Protein AF-A0A961Z0V4-F1 (afdb_monomer_lite)

Foldseek 3Di:
DDDDDDDDDDDDDDQDDPPPPPPDDDDDDDPDPPPPPVPPPFDDADPFFDQDPVGTWGHPDTPDTGHDPPHFDDDPQWGFDDDPVDTATARNPVRDGD

Sequence (98 aa):
MKLTKIAALAAITLVAPVATANAAPLGGLSKAPAVNNGVVQVHGRHNACELGRAGWHRSPRRGVRVTCRPFRPRGAFWIWRDEGPRHGWYHSKEKRWH

pLDDT: mean 72.03, std 17.58, range [35.72, 96.44]

Secondary structure (DSSP, 8-state):
-----------------------PPP-----------S----PPPEEEEEEETTEEEEESSTT--EE-SSPPPSSSSEEEEEETTEEEEEETTTTEE-

Radius of gyration: 26.55 Å; chains: 1; bounding box: 87×37×42 Å

Structure (mmCIF, N/CA/C/O backbone):
data_AF-A0A961Z0V4-F1
#
_entry.id   AF-A0A961Z0V4-F1
#
loop_
_atom_site.group_PDB
_atom_site.id
_atom_site.type_symbol
_atom_site.label_atom_id
_atom_site.label_alt_id
_atom_site.label_comp_id
_atom_site.label_asym_id
_atom_site.label_entity_id
_atom_site.label_seq_id
_atom_site.pdbx_PDB_ins_code
_atom_site.Cartn_x
_atom_site.Cartn_y
_atom_site.Cartn_z
_atom_site.occupancy
_atom_site.B_iso_or_equiv
_atom_site.auth_seq_id
_atom_site.auth_comp_id
_atom_site.auth_asym_id
_atom_site.auth_atom_id
_atom_site.pdbx_PDB_model_num
ATOM 1 N N . MET A 1 1 ? -78.435 2.500 -17.882 1.00 44.28 1 MET A N 1
ATOM 2 C CA . MET A 1 1 ? -77.986 1.459 -16.930 1.00 44.28 1 MET A CA 1
ATOM 3 C C . MET A 1 1 ? -78.135 0.088 -17.572 1.00 44.28 1 MET A C 1
ATOM 5 O O . MET A 1 1 ? -79.251 -0.254 -17.935 1.00 44.28 1 MET A O 1
ATOM 9 N N . LYS A 1 2 ? -77.031 -0.654 -17.728 1.00 35.72 2 LYS A N 1
ATOM 10 C CA . LYS A 1 2 ? -76.945 -2.129 -17.768 1.00 35.72 2 LYS A CA 1
ATOM 11 C C . LYS A 1 2 ? -75.453 -2.499 -17.747 1.00 35.72 2 LYS A C 1
ATOM 13 O O . LYS A 1 2 ? -74.727 -2.197 -18.687 1.00 35.72 2 LYS A O 1
ATOM 18 N N . LEU A 1 3 ? -75.008 -3.049 -16.616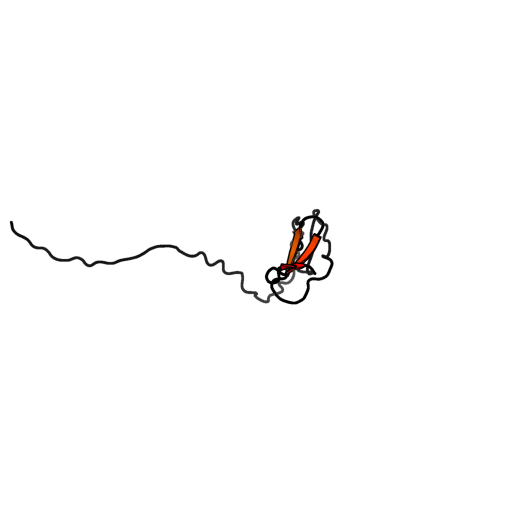 1.00 49.06 3 LEU A N 1
ATOM 19 C CA . LEU A 1 3 ? -73.681 -3.636 -16.414 1.00 49.06 3 LEU A CA 1
ATOM 20 C C . LEU A 1 3 ? -73.582 -4.979 -17.144 1.00 49.06 3 LEU A C 1
ATOM 22 O O . LEU A 1 3 ? -74.571 -5.705 -17.170 1.00 49.06 3 LEU A O 1
ATOM 26 N N . THR A 1 4 ? -72.382 -5.328 -17.624 1.00 47.16 4 THR A N 1
ATOM 27 C CA . THR A 1 4 ? -71.606 -6.554 -17.294 1.00 47.16 4 THR A CA 1
ATOM 28 C C . THR A 1 4 ? -70.689 -6.955 -18.451 1.00 47.16 4 THR A C 1
ATOM 30 O O . THR A 1 4 ? -71.198 -7.259 -19.519 1.00 47.16 4 THR A O 1
ATOM 33 N N . LYS A 1 5 ? -69.365 -6.984 -18.214 1.00 51.69 5 LYS A N 1
ATOM 34 C CA . LYS A 1 5 ? -68.379 -8.050 -18.548 1.00 51.69 5 LYS A CA 1
ATOM 35 C C . LYS A 1 5 ? -67.109 -7.743 -17.730 1.00 51.69 5 LYS A C 1
ATOM 37 O O . LYS A 1 5 ? -66.463 -6.734 -17.965 1.00 51.69 5 LYS A O 1
ATOM 42 N N . ILE A 1 6 ? -67.008 -8.300 -16.524 1.00 55.59 6 ILE A N 1
ATOM 43 C CA . ILE A 1 6 ? -66.181 -9.468 -16.160 1.00 55.59 6 ILE A CA 1
ATOM 44 C C . ILE A 1 6 ? -64.676 -9.203 -16.326 1.00 55.59 6 ILE A C 1
ATOM 46 O O . ILE A 1 6 ? -64.135 -9.247 -17.423 1.00 55.59 6 ILE A O 1
ATOM 50 N N . ALA A 1 7 ? -64.073 -8.932 -15.165 1.00 54.31 7 ALA A N 1
ATOM 51 C CA . ALA A 1 7 ? -62.768 -9.359 -14.666 1.00 54.31 7 ALA A CA 1
ATOM 52 C C . ALA A 1 7 ? -61.672 -9.720 -15.685 1.00 54.31 7 ALA A C 1
ATOM 54 O O . ALA A 1 7 ? -61.718 -10.769 -16.322 1.00 54.31 7 ALA A O 1
ATOM 55 N N . ALA A 1 8 ? -60.591 -8.940 -15.669 1.00 49.50 8 ALA A N 1
ATOM 56 C CA . ALA A 1 8 ? -59.261 -9.450 -15.972 1.00 49.50 8 ALA A CA 1
ATOM 57 C C . ALA A 1 8 ? -58.328 -9.104 -14.807 1.00 49.50 8 ALA A C 1
ATOM 59 O O . ALA A 1 8 ? -58.310 -7.978 -14.311 1.00 49.50 8 ALA A O 1
ATOM 60 N N . LEU A 1 9 ? -57.648 -10.146 -14.336 1.00 53.72 9 LEU A N 1
ATOM 61 C CA . LEU A 1 9 ? -56.849 -10.221 -13.127 1.00 53.72 9 LEU A CA 1
ATOM 62 C C . LEU A 1 9 ? -55.756 -9.150 -13.042 1.00 53.72 9 LEU A C 1
ATOM 64 O O . LEU A 1 9 ? -55.080 -8.829 -14.017 1.00 53.72 9 LEU A O 1
ATOM 68 N N . ALA A 1 10 ? -55.520 -8.712 -11.809 1.00 52.91 10 ALA A N 1
ATOM 69 C CA . ALA A 1 10 ? -54.284 -8.080 -11.396 1.00 52.91 10 ALA A CA 1
ATOM 70 C C . ALA A 1 10 ? -53.079 -9.001 -11.662 1.00 52.91 10 ALA A C 1
ATOM 72 O O . ALA A 1 10 ? -53.070 -10.157 -11.241 1.00 52.91 10 ALA A O 1
ATOM 73 N N . ALA A 1 11 ? -52.032 -8.452 -12.272 1.00 50.28 11 ALA A N 1
ATOM 74 C CA . ALA A 1 11 ? -50.678 -8.968 -12.140 1.00 50.28 11 ALA A CA 1
ATOM 75 C C . ALA A 1 11 ? -49.753 -7.784 -11.845 1.00 50.28 11 ALA A C 1
ATOM 77 O O . ALA A 1 11 ? -49.411 -6.985 -12.713 1.00 50.28 11 ALA A O 1
ATOM 78 N N . ILE A 1 12 ? -49.409 -7.657 -10.567 1.00 57.03 12 ILE A N 1
ATOM 79 C CA . ILE A 1 12 ? -48.324 -6.818 -10.075 1.00 57.03 12 ILE A CA 1
ATOM 80 C C . ILE A 1 12 ? -47.025 -7.415 -10.610 1.00 57.03 12 ILE A C 1
ATOM 82 O O . ILE A 1 12 ? -46.686 -8.545 -10.268 1.00 57.03 12 ILE A O 1
ATOM 86 N N . THR A 1 13 ? -46.254 -6.644 -11.366 1.00 54.19 13 THR A N 1
ATOM 87 C CA . THR A 1 13 ? -44.811 -6.874 -11.458 1.00 54.19 13 THR A CA 1
ATOM 88 C C . THR A 1 13 ? -44.094 -5.571 -11.153 1.00 54.19 13 THR A C 1
ATOM 90 O O . THR A 1 13 ? -43.939 -4.707 -12.015 1.00 54.19 13 THR A O 1
ATOM 93 N N . LEU A 1 14 ? -43.681 -5.438 -9.888 1.00 53.44 14 LEU A N 1
ATOM 94 C CA . LEU A 1 14 ? -42.573 -4.578 -9.485 1.00 53.44 14 LEU A CA 1
ATOM 95 C C . LEU A 1 14 ? -41.382 -4.885 -10.400 1.00 53.44 14 LEU A C 1
ATOM 97 O O . LEU A 1 14 ? -40.874 -6.004 -10.383 1.00 53.44 14 LEU A O 1
ATOM 101 N N . VAL A 1 15 ? -40.903 -3.898 -11.150 1.00 62.28 15 VAL A N 1
ATOM 102 C CA . VAL A 1 15 ? -39.581 -3.975 -11.776 1.00 62.28 15 VAL A CA 1
ATOM 103 C C . VAL A 1 15 ? -38.766 -2.789 -11.288 1.00 62.28 15 VAL A C 1
ATOM 105 O O . VAL A 1 15 ? -38.797 -1.702 -11.852 1.00 62.28 15 VAL A O 1
ATOM 108 N N . ALA A 1 16 ? -38.054 -3.012 -10.191 1.00 55.91 16 ALA A N 1
ATOM 109 C CA . ALA A 1 16 ? -36.955 -2.183 -9.722 1.00 55.91 16 ALA A CA 1
ATOM 110 C C . ALA A 1 16 ? -36.025 -3.057 -8.868 1.00 55.91 16 ALA A C 1
ATOM 112 O O . ALA A 1 16 ? -36.514 -3.940 -8.164 1.00 55.91 16 ALA A O 1
ATOM 113 N N . PRO A 1 17 ? -34.727 -2.745 -8.779 1.00 52.50 17 PRO A N 1
ATOM 114 C CA . PRO A 1 17 ? -33.739 -2.515 -9.828 1.00 52.50 17 PRO A CA 1
ATOM 115 C C . PRO A 1 17 ? -32.899 -3.793 -10.058 1.00 52.50 17 PRO A C 1
ATOM 117 O O . PRO A 1 17 ? -32.662 -4.567 -9.130 1.00 52.50 17 PRO A O 1
ATOM 120 N N . VAL A 1 18 ? -32.378 -4.016 -11.270 1.00 56.66 18 VAL A N 1
ATOM 121 C CA . VAL A 1 18 ? -31.336 -5.040 -11.467 1.00 56.66 18 VAL A CA 1
ATOM 1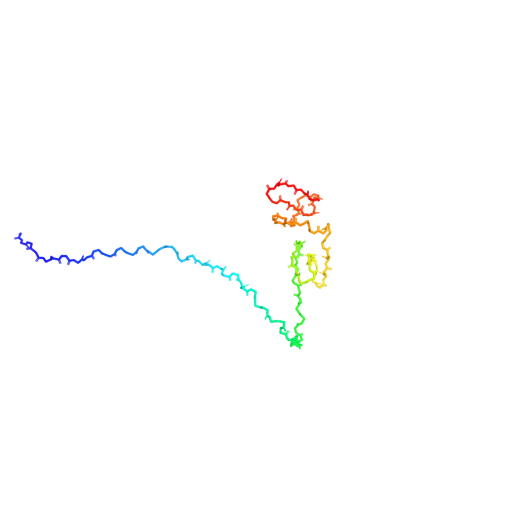22 C C . VAL A 1 18 ? -30.071 -4.544 -10.770 1.00 56.66 18 VAL A C 1
ATOM 124 O O . VAL A 1 18 ? -29.370 -3.665 -11.268 1.00 56.66 18 VAL A O 1
ATOM 127 N N . ALA A 1 19 ? -29.796 -5.088 -9.587 1.00 53.97 19 ALA A N 1
ATOM 128 C CA . ALA A 1 19 ? -28.503 -4.958 -8.945 1.00 53.97 19 ALA A CA 1
ATOM 129 C C . ALA A 1 19 ? -27.445 -5.549 -9.888 1.00 53.97 19 ALA A C 1
ATOM 131 O O . ALA A 1 19 ? -27.423 -6.754 -10.138 1.00 53.97 19 ALA A O 1
ATOM 132 N N . THR A 1 20 ? -26.558 -4.712 -10.421 1.00 55.09 20 THR A N 1
ATOM 133 C CA . THR A 1 20 ? -25.343 -5.193 -11.077 1.00 55.09 20 THR A CA 1
ATOM 134 C C . THR A 1 20 ? -24.443 -5.788 -9.999 1.00 55.09 20 THR A C 1
ATOM 136 O O . THR A 1 20 ? -23.664 -5.086 -9.351 1.00 55.09 20 THR A O 1
ATOM 139 N N . ALA A 1 21 ? -24.578 -7.091 -9.766 1.00 49.03 21 ALA A N 1
ATOM 140 C CA . ALA A 1 21 ? -23.589 -7.855 -9.033 1.00 49.03 21 ALA A CA 1
ATOM 141 C C . ALA A 1 21 ? -22.300 -7.855 -9.868 1.00 49.03 21 ALA A C 1
ATOM 143 O O . ALA A 1 21 ? -22.181 -8.582 -10.852 1.00 49.03 21 ALA A O 1
ATOM 144 N N . ASN A 1 22 ? -21.337 -7.009 -9.498 1.00 53.81 22 ASN A N 1
ATOM 145 C CA . ASN A 1 22 ? -19.970 -7.131 -9.987 1.00 53.81 22 ASN A 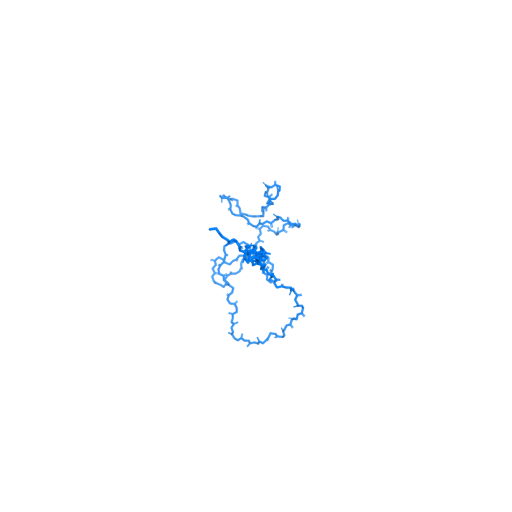CA 1
ATOM 146 C C . ASN A 1 22 ? -19.393 -8.415 -9.385 1.00 53.81 22 ASN A C 1
ATOM 148 O O . ASN A 1 22 ? -18.856 -8.409 -8.277 1.00 53.81 22 ASN A O 1
ATOM 152 N N . ALA A 1 23 ? -19.558 -9.534 -10.088 1.00 49.47 23 ALA A N 1
ATOM 153 C CA . ALA A 1 23 ? -18.835 -10.753 -9.785 1.00 49.47 23 ALA A CA 1
ATOM 154 C C . ALA A 1 23 ? -17.345 -10.463 -10.004 1.00 49.47 23 ALA A C 1
ATOM 156 O O . ALA A 1 23 ? -16.868 -10.369 -11.135 1.00 49.47 23 ALA A O 1
ATOM 157 N N . ALA A 1 24 ? -16.616 -10.264 -8.906 1.00 58.62 24 ALA A N 1
ATOM 158 C CA . ALA A 1 24 ? -15.164 -10.291 -8.929 1.00 58.62 24 ALA A CA 1
ATOM 159 C C . ALA A 1 24 ? -14.729 -11.632 -9.550 1.00 58.62 24 ALA A C 1
ATOM 161 O O . ALA A 1 24 ? -15.298 -12.667 -9.185 1.00 58.62 24 ALA A O 1
ATOM 162 N N . PRO A 1 25 ? -13.767 -11.650 -10.487 1.00 54.84 25 PRO A N 1
ATOM 163 C CA . PRO A 1 25 ? -13.353 -12.888 -11.123 1.00 54.84 25 PRO A CA 1
ATOM 164 C C . PRO A 1 25 ? -12.850 -13.871 -10.061 1.00 54.84 25 PRO A C 1
ATOM 166 O O . PRO A 1 25 ? -11.874 -13.610 -9.354 1.00 54.84 25 PRO A O 1
ATOM 169 N N . LEU A 1 26 ? -13.560 -14.997 -9.954 1.00 48.59 26 LEU A N 1
ATOM 170 C CA . LEU A 1 26 ? -13.145 -16.183 -9.218 1.00 48.59 26 LEU A CA 1
ATOM 171 C C . LEU A 1 26 ? -11.751 -16.590 -9.701 1.00 48.59 26 LEU A C 1
ATOM 173 O O . LEU A 1 26 ? -11.522 -16.784 -10.895 1.00 48.59 26 LEU A O 1
ATOM 177 N N . GLY A 1 27 ? -10.814 -16.694 -8.760 1.00 51.69 27 GLY A N 1
ATOM 178 C CA . GLY A 1 27 ? -9.457 -17.143 -9.028 1.00 51.69 27 GLY A CA 1
ATOM 179 C C . GLY A 1 27 ? -9.455 -18.552 -9.613 1.00 51.69 27 GLY A C 1
ATOM 180 O O . GLY A 1 27 ? -9.655 -19.526 -8.894 1.00 51.69 27 GLY A O 1
ATOM 181 N N . GLY A 1 28 ? -9.194 -18.645 -10.915 1.00 44.53 28 GLY A N 1
ATOM 182 C CA . GLY A 1 28 ? -8.856 -19.879 -11.611 1.00 44.53 28 GLY A CA 1
ATOM 183 C C . GLY A 1 28 ? -7.342 -20.001 -11.741 1.00 44.53 28 GLY A C 1
ATOM 184 O O . GLY A 1 28 ? -6.698 -19.229 -12.451 1.00 44.53 28 GLY A O 1
ATOM 185 N N . LEU A 1 29 ? -6.780 -20.977 -11.032 1.00 52.19 29 LEU A N 1
ATOM 186 C CA . LEU A 1 29 ? -5.425 -21.487 -11.202 1.00 52.19 29 LEU A CA 1
ATOM 187 C C . LEU A 1 29 ? -5.197 -21.912 -12.656 1.00 52.19 29 LEU A C 1
ATOM 189 O O . LEU A 1 29 ? -5.585 -22.994 -13.077 1.00 52.19 29 LEU A O 1
ATOM 193 N N . SER A 1 30 ? -4.530 -21.063 -13.423 1.00 46.47 30 SER A N 1
ATOM 194 C CA . SER A 1 30 ? -3.814 -21.447 -14.634 1.00 46.47 30 SER A CA 1
ATOM 195 C C . SER A 1 30 ? -2.702 -20.431 -14.812 1.00 46.47 30 SER A C 1
ATOM 197 O O . SER A 1 30 ? -2.909 -19.323 -15.305 1.00 46.47 30 SER A O 1
ATOM 199 N N . LYS A 1 31 ? -1.500 -20.789 -14.355 1.00 53.91 31 LYS A N 1
ATOM 200 C CA . LYS A 1 31 ? -0.275 -20.122 -14.786 1.00 53.91 31 LYS A CA 1
ATOM 201 C C . LYS A 1 31 ? -0.133 -20.455 -16.270 1.00 53.91 31 LYS A C 1
ATOM 203 O O . LYS A 1 31 ? 0.517 -21.431 -16.622 1.00 53.91 31 LYS A O 1
ATOM 208 N N . ALA A 1 32 ? -0.829 -19.697 -17.117 1.00 54.03 32 ALA A N 1
ATOM 209 C CA . ALA A 1 32 ? -0.635 -19.763 -18.551 1.00 54.03 32 ALA A CA 1
ATOM 210 C C . ALA A 1 32 ? 0.871 -19.584 -18.797 1.00 54.03 32 ALA A C 1
ATOM 212 O O . ALA A 1 32 ? 1.464 -18.677 -18.189 1.00 54.03 32 ALA A O 1
ATOM 213 N N . PRO A 1 33 ? 1.518 -20.449 -19.601 1.00 47.12 33 PRO A N 1
ATOM 214 C CA . PRO A 1 33 ? 2.882 -20.182 -20.019 1.00 47.12 33 PRO A CA 1
ATOM 215 C C . PRO A 1 33 ? 2.865 -18.783 -20.616 1.00 47.12 33 PRO A C 1
ATOM 217 O O . PRO A 1 33 ? 1.956 -18.447 -21.377 1.00 47.12 33 PRO A O 1
ATOM 220 N N . ALA A 1 34 ? 3.791 -17.940 -20.165 1.00 55.56 34 ALA A N 1
ATOM 221 C CA . ALA A 1 34 ? 3.922 -16.588 -20.663 1.00 55.56 34 ALA A CA 1
ATOM 222 C C . ALA A 1 34 ? 4.154 -16.684 -22.172 1.00 55.56 34 ALA A C 1
ATOM 224 O O . ALA A 1 34 ? 5.279 -16.875 -22.624 1.00 55.56 34 ALA A O 1
ATOM 225 N N . VAL A 1 35 ? 3.070 -16.598 -22.949 1.00 50.66 35 VAL A N 1
ATOM 226 C CA . VAL A 1 35 ? 3.131 -16.225 -24.350 1.00 50.66 35 VAL A CA 1
ATOM 227 C C . VAL A 1 35 ? 3.902 -14.924 -24.305 1.00 50.66 35 VAL A C 1
ATOM 229 O O . VAL A 1 35 ? 3.456 -13.966 -23.668 1.00 50.66 35 VAL A O 1
ATOM 232 N N . ASN A 1 36 ? 5.110 -14.952 -24.862 1.00 53.50 36 ASN A N 1
ATOM 233 C CA . ASN A 1 36 ? 6.012 -13.819 -24.960 1.00 53.50 36 ASN A CA 1
ATOM 234 C C . ASN A 1 36 ? 5.397 -12.820 -25.946 1.00 53.50 36 ASN A C 1
ATOM 236 O O . ASN A 1 36 ? 5.873 -12.617 -27.056 1.00 53.50 36 ASN A O 1
ATOM 240 N N . ASN A 1 37 ? 4.245 -12.275 -25.573 1.00 51.25 37 ASN A N 1
ATOM 241 C CA . ASN A 1 37 ? 3.614 -11.181 -26.254 1.00 51.25 37 ASN A CA 1
ATOM 242 C C . ASN A 1 37 ? 4.531 -10.008 -25.929 1.00 51.25 37 ASN A C 1
ATOM 244 O O . ASN A 1 37 ? 4.630 -9.629 -24.762 1.00 51.25 37 ASN A O 1
ATOM 248 N N . GLY A 1 38 ? 5.220 -9.449 -26.927 1.00 50.75 38 GLY A N 1
ATOM 249 C CA . GLY A 1 38 ? 6.130 -8.298 -26.787 1.00 50.75 38 GLY A CA 1
ATOM 250 C C . GLY A 1 38 ? 5.475 -7.022 -26.228 1.00 50.75 38 GLY A C 1
ATOM 251 O O . GLY A 1 38 ? 6.060 -5.944 -26.254 1.00 50.75 38 GLY A O 1
ATOM 252 N N . VAL A 1 39 ? 4.254 -7.136 -25.709 1.00 54.47 39 VAL A N 1
ATOM 253 C CA . VAL A 1 39 ? 3.569 -6.157 -24.886 1.00 54.47 39 VAL A CA 1
ATOM 254 C C . VAL A 1 39 ? 4.216 -6.168 -23.503 1.00 54.47 39 VAL A C 1
ATOM 256 O O . VAL A 1 39 ? 3.849 -6.936 -22.613 1.00 54.47 39 VAL A O 1
ATOM 259 N N . VAL A 1 40 ? 5.176 -5.268 -23.301 1.00 56.72 40 VAL A N 1
ATOM 260 C CA . VAL A 1 40 ? 5.605 -4.892 -21.953 1.00 56.72 40 VAL A CA 1
ATOM 261 C C . VAL A 1 40 ? 4.361 -4.400 -21.219 1.00 56.72 40 VAL A C 1
ATOM 263 O O . VAL A 1 40 ? 3.816 -3.348 -21.559 1.00 56.72 40 VAL A O 1
ATOM 266 N N . GLN A 1 41 ? 3.891 -5.157 -20.224 1.00 62.00 41 GLN A N 1
ATOM 267 C CA . GLN A 1 41 ? 2.811 -4.713 -19.351 1.00 62.00 41 GLN A CA 1
ATOM 268 C C . GLN A 1 41 ? 3.343 -3.533 -18.526 1.00 62.00 41 GLN A C 1
ATOM 270 O O . GLN A 1 41 ? 3.894 -3.700 -17.438 1.00 62.00 41 GLN A O 1
ATOM 275 N N . VAL A 1 42 ? 3.241 -2.325 -19.086 1.00 61.66 42 VAL A N 1
ATOM 276 C CA . VAL A 1 42 ? 3.596 -1.080 -18.410 1.00 61.66 42 VAL A CA 1
ATOM 277 C C . VAL A 1 42 ? 2.594 -0.879 -17.296 1.00 61.66 42 VAL A C 1
ATOM 279 O O . VAL A 1 42 ? 1.467 -0.433 -17.489 1.00 61.66 42 VAL A O 1
ATOM 282 N N . HIS A 1 43 ? 3.026 -1.271 -16.112 1.00 69.25 43 HIS A N 1
ATOM 283 C CA . HIS A 1 43 ? 2.344 -0.987 -14.877 1.00 69.25 43 HIS A CA 1
ATOM 284 C C . HIS A 1 43 ? 2.064 0.526 -14.776 1.00 69.25 43 HIS A C 1
ATOM 286 O O . HIS A 1 43 ? 2.964 1.350 -14.977 1.00 69.25 43 HIS A O 1
ATOM 292 N N . GLY A 1 44 ? 0.789 0.871 -14.576 1.00 76.06 44 GLY A N 1
ATOM 293 C CA . GLY A 1 44 ? 0.307 2.250 -14.575 1.00 76.06 44 GLY A CA 1
ATOM 294 C C . GLY A 1 44 ? 0.867 3.064 -13.410 1.00 76.06 44 GLY A C 1
ATOM 295 O O . GLY A 1 44 ? 1.314 2.518 -12.406 1.00 76.06 44 GLY A O 1
ATOM 296 N N . ARG A 1 45 ? 0.839 4.394 -13.543 1.00 85.25 45 ARG A N 1
ATOM 297 C CA . ARG A 1 45 ? 1.266 5.301 -12.473 1.00 85.25 45 ARG A CA 1
ATOM 298 C C . ARG A 1 45 ? 0.218 5.315 -11.360 1.00 85.25 45 ARG A C 1
ATOM 300 O O . ARG A 1 45 ? -0.918 5.704 -11.614 1.00 85.25 45 ARG A O 1
ATOM 307 N N . HIS A 1 46 ? 0.620 5.012 -10.133 1.00 84.88 46 HIS A N 1
ATOM 308 C CA . HIS A 1 46 ? -0.192 5.218 -8.936 1.00 84.88 46 HIS A CA 1
ATOM 309 C C . HIS A 1 46 ? 0.682 5.637 -7.753 1.00 84.88 46 HIS A C 1
ATOM 311 O O . HIS A 1 46 ? 1.771 5.108 -7.522 1.00 84.88 46 HIS A O 1
ATOM 317 N N . ASN A 1 47 ? 0.203 6.629 -7.005 1.00 82.56 47 ASN A N 1
ATOM 318 C CA . ASN A 1 47 ? 0.926 7.178 -5.857 1.00 82.56 47 ASN A CA 1
ATOM 319 C C . ASN A 1 47 ? 0.623 6.420 -4.561 1.00 82.56 47 ASN A C 1
ATOM 321 O O . ASN A 1 47 ? 1.482 6.367 -3.680 1.00 82.56 47 ASN A O 1
ATOM 325 N N . ALA A 1 48 ? -0.562 5.814 -4.478 1.00 83.75 48 ALA A N 1
ATOM 326 C CA . ALA A 1 48 ? -0.966 4.980 -3.360 1.00 83.75 48 ALA A CA 1
ATOM 327 C C . ALA A 1 48 ? -0.270 3.615 -3.416 1.00 83.75 48 ALA A C 1
ATOM 329 O O . ALA A 1 48 ? 0.058 3.107 -4.494 1.00 83.75 48 ALA A O 1
ATOM 330 N N . CYS A 1 49 ? -0.054 3.015 -2.246 1.00 86.94 49 CYS A N 1
ATOM 331 C CA . CYS A 1 49 ? 0.440 1.649 -2.169 1.00 86.94 49 CYS A CA 1
ATOM 332 C C . CYS A 1 49 ? -0.668 0.653 -2.487 1.00 86.94 49 CYS A C 1
ATOM 334 O O . CYS A 1 49 ? -1.639 0.519 -1.744 1.00 86.94 49 CYS A O 1
ATOM 336 N N . GLU A 1 50 ? -0.471 -0.093 -3.564 1.00 84.06 50 GLU A N 1
ATOM 337 C CA . GLU A 1 50 ? -1.409 -1.080 -4.080 1.00 84.06 50 GLU A CA 1
ATOM 338 C C . GLU A 1 50 ? -0.786 -2.478 -4.060 1.00 84.06 50 GLU A C 1
ATOM 340 O O . GLU A 1 50 ? 0.441 -2.656 -4.126 1.00 84.06 50 GLU A O 1
ATOM 345 N N . LEU A 1 51 ? -1.639 -3.496 -3.940 1.00 81.44 51 LEU A N 1
ATOM 346 C CA . LEU A 1 51 ? -1.210 -4.887 -3.947 1.00 81.44 51 LEU A CA 1
ATOM 347 C C . LEU A 1 51 ? -1.017 -5.352 -5.393 1.00 81.44 51 LEU A C 1
ATOM 349 O O . LEU A 1 51 ? -1.975 -5.473 -6.148 1.00 81.44 51 LEU A O 1
ATOM 353 N N . GLY A 1 52 ? 0.230 -5.639 -5.770 1.00 81.69 52 GLY A N 1
ATOM 354 C CA . GLY A 1 52 ? 0.566 -6.236 -7.063 1.00 81.69 52 GLY A CA 1
ATOM 355 C C . GLY A 1 52 ? 1.222 -7.604 -6.922 1.00 81.69 52 GLY A C 1
ATOM 356 O O . GLY A 1 52 ? 1.410 -8.117 -5.820 1.00 81.69 52 GLY A O 1
ATOM 357 N N . ARG A 1 53 ? 1.649 -8.173 -8.056 1.00 79.31 53 ARG A N 1
ATOM 358 C CA . ARG A 1 53 ? 2.278 -9.508 -8.118 1.00 79.31 53 ARG A CA 1
ATOM 359 C C . ARG A 1 53 ? 3.527 -9.647 -7.239 1.00 79.31 53 ARG A C 1
ATOM 361 O O . ARG A 1 53 ? 3.755 -10.708 -6.681 1.00 79.31 53 ARG A O 1
ATOM 368 N N . ALA A 1 54 ? 4.308 -8.577 -7.089 1.00 78.31 54 ALA A N 1
ATOM 369 C CA . ALA A 1 54 ? 5.488 -8.533 -6.221 1.00 78.31 54 ALA A CA 1
ATOM 370 C C . ALA A 1 54 ? 5.206 -7.816 -4.882 1.00 78.31 54 ALA A C 1
ATOM 372 O O . ALA A 1 54 ? 6.066 -7.112 -4.357 1.00 78.31 54 ALA A O 1
ATOM 373 N N . GLY A 1 55 ? 3.975 -7.912 -4.368 1.00 83.44 55 GLY A N 1
ATOM 374 C CA . GLY A 1 55 ? 3.563 -7.321 -3.094 1.00 83.44 55 GLY A CA 1
ATOM 375 C C . GLY A 1 55 ? 3.135 -5.852 -3.176 1.00 83.44 55 GLY A C 1
ATOM 376 O O . GLY A 1 55 ? 2.814 -5.327 -4.249 1.00 83.44 55 GLY A O 1
ATOM 377 N N . TRP A 1 56 ? 3.105 -5.200 -2.012 1.00 85.75 56 TRP A N 1
ATOM 378 C CA . TRP A 1 56 ? 2.685 -3.807 -1.848 1.00 85.75 56 TRP A CA 1
ATOM 379 C C . TRP A 1 56 ? 3.721 -2.834 -2.397 1.00 85.75 56 TRP A C 1
ATOM 381 O O . TRP A 1 56 ? 4.893 -2.859 -2.017 1.00 85.75 56 TRP A O 1
ATOM 391 N N . HIS A 1 57 ? 3.283 -1.965 -3.296 1.00 89.50 57 HIS A N 1
ATOM 392 C CA . HIS A 1 57 ? 4.159 -1.040 -4.002 1.00 89.50 57 HIS A CA 1
ATOM 393 C C . HIS A 1 57 ? 3.383 0.179 -4.479 1.00 89.50 57 HIS A C 1
ATOM 395 O O . HIS A 1 57 ? 2.160 0.142 -4.576 1.00 89.50 57 HIS A O 1
ATOM 401 N N . ARG A 1 58 ? 4.117 1.225 -4.839 1.00 87.62 58 ARG A N 1
ATOM 402 C CA . ARG A 1 58 ? 3.609 2.380 -5.574 1.00 87.62 58 ARG A CA 1
ATOM 403 C C . ARG A 1 58 ? 4.448 2.627 -6.821 1.00 87.62 58 ARG A C 1
ATOM 405 O O . ARG A 1 58 ? 5.640 2.307 -6.841 1.00 87.62 58 ARG A O 1
ATOM 412 N N . SER A 1 59 ? 3.843 3.215 -7.842 1.00 89.62 59 SER A N 1
ATOM 413 C CA . SER A 1 59 ? 4.517 3.619 -9.072 1.00 89.62 59 SER A CA 1
ATOM 414 C C . SER A 1 59 ? 4.327 5.120 -9.301 1.00 89.62 59 SER A C 1
ATOM 416 O O . SER A 1 59 ? 3.449 5.529 -10.059 1.00 89.62 59 SER A O 1
ATOM 418 N N . PRO A 1 60 ? 5.123 5.985 -8.639 1.00 85.06 60 PRO A N 1
ATOM 419 C CA . PRO A 1 60 ? 4.957 7.436 -8.755 1.00 85.06 60 PRO A CA 1
ATOM 420 C C . PRO A 1 60 ? 5.356 7.965 -10.142 1.00 85.06 60 PRO A C 1
ATOM 422 O O . PRO A 1 60 ? 4.955 9.056 -10.543 1.00 85.06 60 PRO A O 1
ATOM 425 N N . ARG A 1 61 ? 6.152 7.197 -10.896 1.00 84.81 61 ARG A N 1
ATOM 426 C CA . ARG A 1 61 ? 6.592 7.504 -12.262 1.00 84.81 61 ARG A CA 1
ATOM 427 C C . ARG A 1 61 ? 6.504 6.241 -13.112 1.00 84.81 61 ARG A C 1
ATOM 429 O O . ARG A 1 61 ? 6.725 5.145 -12.603 1.00 84.81 61 ARG A O 1
ATOM 436 N N . ARG A 1 62 ? 6.219 6.399 -14.408 1.00 81.44 62 ARG A N 1
ATOM 437 C CA . ARG A 1 62 ? 6.124 5.279 -15.357 1.00 81.44 62 ARG A CA 1
ATOM 438 C C . ARG A 1 62 ? 7.408 4.446 -15.318 1.00 81.44 62 ARG A C 1
ATOM 440 O O . ARG A 1 62 ? 8.497 4.998 -15.429 1.00 81.44 62 ARG A O 1
ATOM 447 N N . GLY A 1 63 ? 7.268 3.134 -15.145 1.00 79.31 63 GLY A N 1
ATOM 448 C CA . GLY A 1 63 ? 8.400 2.201 -15.081 1.00 79.31 63 GLY A CA 1
ATOM 449 C C . GLY A 1 63 ? 9.147 2.171 -13.742 1.00 79.31 63 GLY A C 1
ATOM 450 O O . GLY A 1 63 ? 9.981 1.296 -13.544 1.00 79.31 63 GLY A O 1
ATOM 451 N N . VAL A 1 64 ? 8.831 3.062 -12.796 1.00 84.31 64 VAL A N 1
ATOM 452 C CA . VAL A 1 64 ? 9.403 3.031 -11.445 1.00 84.31 64 VAL A CA 1
ATOM 453 C C . VAL A 1 64 ? 8.462 2.268 -10.530 1.00 84.31 64 VAL A C 1
ATOM 455 O O . VAL A 1 64 ? 7.293 2.622 -10.402 1.00 84.31 64 VAL A O 1
ATOM 458 N N . ARG A 1 65 ? 8.976 1.249 -9.845 1.00 85.94 65 ARG A N 1
ATOM 459 C CA . ARG A 1 65 ? 8.252 0.504 -8.813 1.00 85.94 65 ARG A CA 1
ATOM 460 C C . ARG A 1 65 ? 8.966 0.697 -7.482 1.00 85.94 65 ARG A C 1
ATOM 462 O O . ARG A 1 65 ? 10.118 0.304 -7.341 1.00 85.94 65 ARG A O 1
ATOM 469 N N . VAL A 1 66 ? 8.280 1.284 -6.507 1.00 86.94 66 VAL A N 1
ATOM 470 C CA . VAL A 1 66 ? 8.806 1.498 -5.155 1.00 86.94 66 VAL A CA 1
ATOM 471 C C . VAL A 1 66 ? 8.069 0.583 -4.191 1.00 86.94 66 VAL A C 1
ATOM 473 O O . VAL A 1 66 ? 6.843 0.632 -4.103 1.00 86.94 66 VAL A O 1
ATOM 476 N N . THR A 1 67 ? 8.810 -0.243 -3.459 1.00 86.94 67 THR A N 1
ATOM 477 C CA . THR A 1 67 ? 8.247 -1.086 -2.399 1.00 86.94 67 THR A CA 1
ATOM 478 C C . THR A 1 67 ? 7.744 -0.224 -1.247 1.00 86.94 67 THR A C 1
ATOM 480 O O . THR A 1 67 ? 8.452 0.668 -0.780 1.00 86.94 67 THR 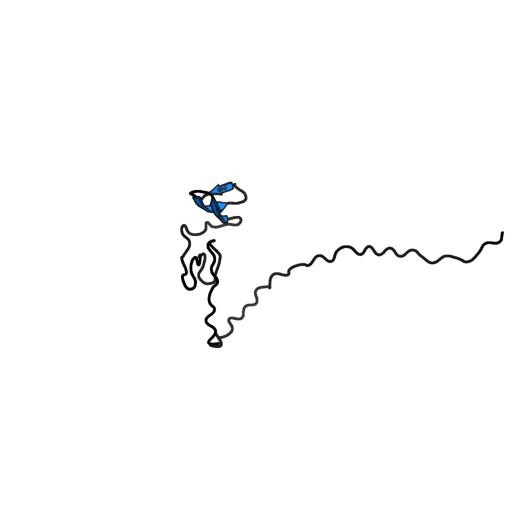A O 1
ATOM 483 N N . CYS A 1 68 ? 6.536 -0.504 -0.767 1.00 84.75 68 CYS A N 1
ATOM 484 C CA . CYS A 1 68 ? 5.948 0.251 0.333 1.00 84.75 68 CYS A CA 1
ATOM 485 C C . CYS A 1 68 ? 6.508 -0.193 1.683 1.00 84.75 68 CYS A C 1
ATOM 487 O O . CYS A 1 68 ? 6.572 -1.388 1.981 1.00 84.75 68 CYS A O 1
ATOM 489 N N . ARG A 1 69 ? 6.931 0.789 2.483 1.00 82.88 69 ARG A N 1
ATOM 490 C CA . ARG A 1 69 ? 7.512 0.622 3.818 1.00 82.88 69 ARG A CA 1
ATOM 491 C C . ARG A 1 69 ? 6.781 1.564 4.788 1.00 82.88 69 ARG A C 1
ATOM 493 O O . ARG A 1 69 ? 6.577 2.710 4.401 1.00 82.88 69 ARG A O 1
ATOM 500 N N . PRO A 1 70 ? 6.428 1.130 6.010 1.00 84.12 70 PRO A N 1
ATOM 501 C CA . PRO A 1 70 ? 6.658 -0.207 6.569 1.00 84.12 70 PRO A CA 1
ATOM 502 C C . PRO A 1 70 ? 5.843 -1.297 5.849 1.00 84.12 70 PRO A C 1
ATOM 504 O O . PRO A 1 70 ? 4.962 -0.996 5.044 1.00 84.12 70 PRO A O 1
ATOM 507 N N . PHE A 1 71 ? 6.181 -2.573 6.066 1.00 84.81 71 PHE A N 1
ATOM 508 C CA . PHE A 1 71 ? 5.404 -3.683 5.499 1.00 84.81 71 PHE A CA 1
ATOM 509 C C . PHE A 1 71 ? 3.966 -3.651 6.024 1.00 84.81 71 PHE A C 1
ATOM 511 O O . PHE A 1 71 ? 3.727 -3.210 7.147 1.00 84.81 71 PHE A O 1
ATOM 518 N N . ARG A 1 72 ? 3.007 -4.132 5.221 1.00 86.19 72 ARG A N 1
ATOM 519 C CA . ARG A 1 72 ? 1.601 -4.178 5.638 1.00 86.19 72 ARG A CA 1
ATOM 520 C C . ARG A 1 72 ? 1.445 -5.044 6.888 1.00 86.19 72 ARG A C 1
ATOM 522 O O . ARG A 1 72 ? 1.804 -6.224 6.826 1.00 86.19 72 ARG A O 1
ATOM 529 N N . PRO A 1 73 ? 0.862 -4.512 7.974 1.00 88.88 73 PRO A N 1
ATOM 530 C CA . PRO A 1 73 ? 0.475 -5.323 9.115 1.00 88.88 73 PRO A CA 1
ATOM 531 C C . PRO A 1 73 ? -0.455 -6.465 8.707 1.00 88.88 73 PRO A C 1
ATOM 533 O O . PRO A 1 73 ? -1.237 -6.361 7.758 1.00 88.88 73 PRO A O 1
ATOM 536 N N . ARG A 1 74 ? -0.392 -7.573 9.441 1.00 88.00 74 ARG A N 1
ATOM 537 C CA . ARG A 1 74 ? -1.307 -8.695 9.214 1.00 88.00 74 ARG A CA 1
ATOM 538 C C . ARG A 1 74 ? -2.735 -8.310 9.618 1.00 88.00 74 ARG A C 1
ATOM 540 O O . ARG A 1 74 ? -2.942 -7.489 10.509 1.00 88.00 74 ARG A O 1
ATOM 547 N N . GLY A 1 75 ? -3.711 -8.950 8.979 1.00 88.94 75 GLY A N 1
ATOM 548 C CA . GLY A 1 75 ? -5.133 -8.761 9.263 1.00 88.94 75 GLY A CA 1
ATOM 549 C C . GLY A 1 75 ? -5.883 -7.962 8.196 1.00 88.94 75 GLY A C 1
ATOM 550 O O . GLY A 1 75 ? -5.314 -7.458 7.223 1.00 88.94 75 GLY A O 1
ATOM 551 N N . ALA A 1 76 ? -7.200 -7.897 8.369 1.00 89.38 76 ALA A N 1
ATOM 552 C CA . ALA A 1 76 ? -8.086 -7.114 7.518 1.00 89.38 76 ALA A CA 1
ATOM 553 C C . ALA A 1 76 ? -8.030 -5.619 7.883 1.00 89.38 76 ALA A C 1
ATOM 555 O O . ALA A 1 76 ? -7.382 -5.229 8.847 1.00 89.38 76 ALA A O 1
ATOM 556 N N . PHE A 1 77 ? -8.716 -4.777 7.105 1.00 92.06 77 PHE A N 1
ATOM 557 C CA . PHE A 1 77 ? -8.940 -3.349 7.398 1.00 92.06 77 PHE A CA 1
ATOM 558 C C . PHE A 1 77 ? -7.707 -2.428 7.387 1.00 92.06 77 PHE A C 1
ATOM 560 O O . PHE A 1 77 ? -7.864 -1.214 7.507 1.00 92.06 77 PHE A O 1
ATOM 567 N N . TRP A 1 78 ? -6.505 -2.961 7.172 1.00 90.25 78 TRP A N 1
ATOM 568 C CA . TRP A 1 78 ? -5.314 -2.170 6.872 1.00 90.25 78 TRP A CA 1
ATOM 569 C C . TRP A 1 78 ? -5.335 -1.670 5.434 1.00 90.25 78 TRP A C 1
ATOM 571 O O . TRP A 1 78 ? -5.292 -2.480 4.498 1.00 90.25 78 TRP A O 1
ATOM 581 N N . ILE A 1 79 ? -5.346 -0.349 5.283 1.00 88.56 79 ILE A N 1
ATOM 582 C CA . ILE A 1 79 ? -5.256 0.368 4.010 1.00 88.56 79 ILE A CA 1
ATOM 583 C C . ILE A 1 79 ? -4.041 1.289 4.031 1.00 88.56 79 ILE A C 1
ATOM 585 O O . ILE A 1 79 ? -3.650 1.771 5.092 1.00 88.56 79 ILE A O 1
ATOM 589 N N . TRP A 1 80 ? -3.436 1.536 2.873 1.00 88.00 80 TRP A N 1
ATOM 590 C CA . TRP A 1 80 ? -2.463 2.616 2.772 1.00 88.00 80 TRP A CA 1
ATOM 591 C C . TRP A 1 80 ? -3.209 3.946 2.746 1.00 88.00 80 TRP A C 1
ATOM 593 O O . TRP A 1 80 ? -4.190 4.084 2.012 1.00 88.00 80 TRP A O 1
ATOM 603 N N . ARG A 1 81 ? -2.769 4.908 3.550 1.00 87.44 81 ARG A N 1
ATOM 604 C CA . ARG A 1 81 ? -3.357 6.244 3.604 1.00 87.44 81 ARG A CA 1
ATOM 605 C C . ARG A 1 81 ? -2.251 7.289 3.669 1.00 87.44 81 ARG A C 1
ATOM 607 O O . ARG A 1 81 ? -1.225 7.082 4.315 1.00 87.44 81 ARG A O 1
ATOM 614 N N . ASP A 1 82 ? -2.519 8.415 3.024 1.00 86.06 82 ASP A N 1
ATOM 615 C CA . ASP A 1 82 ? -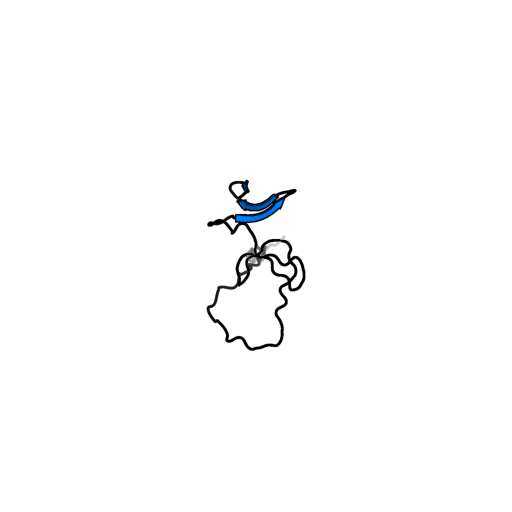1.713 9.625 3.080 1.00 86.06 82 ASP A CA 1
ATOM 616 C C . ASP A 1 82 ? -2.583 10.730 3.707 1.00 86.06 82 ASP A C 1
ATOM 618 O O . ASP A 1 82 ? -3.633 11.077 3.166 1.00 86.06 82 ASP A O 1
ATOM 622 N N . GLU 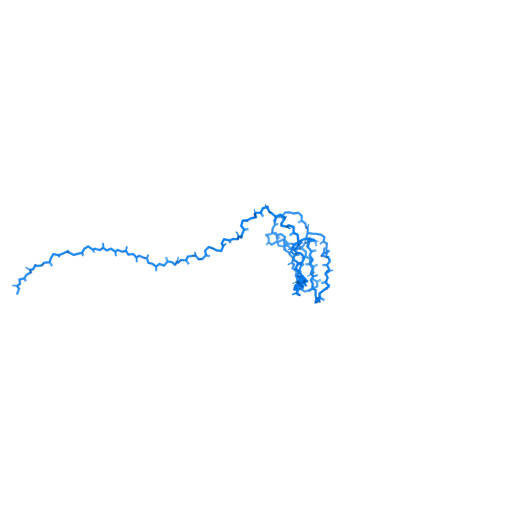A 1 83 ? -2.203 11.227 4.886 1.00 87.12 83 GLU A N 1
ATOM 623 C CA . GLU A 1 83 ? -2.950 12.232 5.653 1.00 87.12 83 GLU A CA 1
ATOM 624 C C . GLU A 1 83 ? -1.974 13.248 6.266 1.00 87.12 83 GLU A C 1
ATOM 626 O O . GLU A 1 83 ? -1.312 12.988 7.275 1.00 87.12 83 GLU A O 1
ATOM 631 N N . GLY A 1 84 ? -1.851 14.414 5.625 1.00 88.81 84 GLY A N 1
ATOM 632 C CA . GLY A 1 84 ? -0.885 15.442 6.018 1.00 88.81 84 GLY A CA 1
ATOM 633 C C . GLY A 1 84 ? 0.551 14.894 6.015 1.00 88.81 84 GLY A C 1
ATOM 634 O O . GLY A 1 84 ? 0.983 14.383 4.985 1.00 88.81 84 GLY A O 1
ATOM 635 N N . PRO A 1 85 ? 1.295 14.966 7.136 1.00 89.06 85 PRO A N 1
ATOM 636 C CA . PRO A 1 85 ? 2.655 14.429 7.223 1.00 89.06 85 PRO A CA 1
ATOM 637 C C . PRO A 1 85 ? 2.706 12.901 7.403 1.00 89.06 85 PRO A C 1
ATOM 639 O O . PRO A 1 85 ? 3.794 12.329 7.466 1.00 89.06 85 PRO A O 1
ATOM 642 N N . ARG A 1 86 ? 1.558 12.225 7.559 1.00 85.69 86 ARG A N 1
ATOM 643 C CA . ARG A 1 86 ? 1.497 10.784 7.831 1.00 85.69 86 ARG A CA 1
ATOM 644 C C . ARG A 1 86 ? 1.255 10.007 6.544 1.00 85.69 86 ARG A C 1
ATOM 646 O O . ARG A 1 86 ? 0.243 10.197 5.876 1.00 85.69 86 ARG A O 1
ATOM 653 N N . HIS A 1 87 ? 2.167 9.086 6.248 1.00 85.56 87 HIS A N 1
ATOM 654 C CA . HIS A 1 87 ? 2.109 8.191 5.095 1.00 85.56 87 HIS A CA 1
ATOM 655 C C . HIS A 1 87 ? 2.370 6.770 5.576 1.00 85.56 87 HIS A C 1
ATOM 657 O O . HIS A 1 87 ? 3.448 6.485 6.098 1.00 85.56 87 HIS A O 1
ATOM 663 N N . GLY A 1 88 ? 1.397 5.876 5.439 1.00 90.19 88 GLY A N 1
ATOM 664 C CA . GLY A 1 88 ? 1.557 4.537 5.992 1.00 90.19 88 GLY A CA 1
ATOM 665 C C . GLY A 1 88 ? 0.278 3.728 6.088 1.00 90.19 88 GLY A C 1
ATOM 666 O O . GLY A 1 88 ? -0.751 4.044 5.487 1.00 90.19 88 GLY A O 1
ATOM 667 N N . TRP A 1 89 ? 0.359 2.646 6.857 1.00 91.25 89 TRP A N 1
ATOM 668 C CA . TRP A 1 89 ? -0.769 1.754 7.080 1.00 91.25 89 TRP A CA 1
ATOM 669 C C . TRP A 1 89 ? -1.712 2.335 8.118 1.00 91.25 89 TRP A C 1
ATOM 671 O O . TRP A 1 89 ? -1.334 2.583 9.258 1.00 91.25 89 TRP A O 1
ATOM 681 N N . TYR A 1 90 ? -2.963 2.493 7.718 1.00 92.75 90 TYR A N 1
ATOM 682 C CA . TYR A 1 90 ? -4.045 2.942 8.567 1.00 92.75 90 TYR A CA 1
ATOM 683 C C . TYR A 1 90 ? -5.059 1.814 8.751 1.00 92.75 90 TYR A C 1
ATOM 685 O O . TYR A 1 90 ? -5.514 1.201 7.781 1.00 92.75 90 TYR A O 1
ATOM 693 N N . HIS A 1 91 ? -5.423 1.533 9.997 1.00 95.38 91 HIS A N 1
ATOM 694 C CA . HIS A 1 91 ? -6.443 0.554 10.338 1.00 95.38 91 HIS A CA 1
ATOM 695 C C . HIS A 1 91 ? -7.821 1.221 10.311 1.00 95.38 91 HIS A C 1
ATOM 697 O O . HIS A 1 91 ? -8.174 1.986 11.207 1.00 95.38 91 HIS A O 1
ATOM 703 N N . SER A 1 92 ? -8.653 0.907 9.317 1.00 91.81 92 SER A N 1
ATOM 704 C CA . SER A 1 92 ? -9.907 1.640 9.088 1.00 91.81 92 SER A CA 1
ATOM 705 C C . SER A 1 92 ? -10.967 1.459 10.183 1.00 91.81 92 SER A C 1
ATOM 707 O O . SER A 1 92 ? -11.750 2.385 10.409 1.00 91.81 92 SER A O 1
ATOM 709 N N . LYS A 1 93 ? -10.981 0.306 10.870 1.00 95.38 93 LYS A N 1
ATOM 710 C CA . LYS A 1 93 ? -11.893 0.012 11.996 1.00 95.38 93 LYS A CA 1
ATOM 711 C C . LYS A 1 93 ? -11.457 0.679 13.309 1.00 95.38 93 LYS A C 1
ATOM 713 O O . LYS A 1 93 ? -12.236 1.411 13.897 1.00 95.38 93 LYS A O 1
ATOM 718 N N . GLU A 1 94 ? -10.210 0.458 13.727 1.00 96.44 94 GLU A N 1
ATOM 719 C CA . GLU A 1 94 ? -9.620 0.993 14.970 1.00 96.44 94 GLU A CA 1
ATOM 720 C C . GLU A 1 94 ? -9.141 2.449 14.862 1.00 96.44 94 GLU A C 1
ATOM 722 O O . GLU A 1 94 ? -8.726 3.037 15.852 1.00 96.44 94 GLU A O 1
ATOM 727 N N . LYS A 1 95 ? -9.183 3.038 13.662 1.00 94.62 95 LYS A N 1
ATOM 728 C CA . LYS A 1 95 ? -8.809 4.432 13.384 1.00 94.62 95 LYS A CA 1
ATOM 729 C C . LYS A 1 95 ? -7.381 4.807 13.802 1.00 94.62 95 LYS A C 1
ATOM 731 O O . LYS A 1 95 ? -7.126 5.948 14.179 1.00 94.62 95 LYS A O 1
ATOM 736 N N . ARG A 1 96 ? -6.433 3.875 13.679 1.00 94.06 96 ARG A N 1
ATOM 737 C CA . ARG A 1 96 ? -5.030 4.074 14.084 1.00 94.06 96 ARG A CA 1
ATOM 738 C C . ARG A 1 96 ? -4.033 3.875 12.948 1.00 94.06 96 ARG A C 1
ATOM 740 O O . ARG A 1 96 ? -4.323 3.184 11.975 1.00 94.06 96 ARG A O 1
ATOM 747 N N . TRP A 1 97 ? -2.847 4.447 13.120 1.00 91.94 97 TRP A N 1
ATOM 748 C CA . TRP A 1 97 ? -1.694 4.259 12.240 1.00 91.94 97 TRP A CA 1
ATOM 749 C C . TRP A 1 97 ? -0.817 3.103 12.731 1.00 91.94 97 TRP A C 1
ATOM 751 O O . TRP A 1 97 ? -0.857 2.756 13.916 1.00 91.94 97 TRP A O 1
ATOM 761 N N . HIS A 1 98 ? -0.066 2.499 11.813 1.00 87.81 98 HIS A N 1
ATOM 762 C CA . HIS A 1 98 ? 1.044 1.610 12.139 1.00 87.81 98 HIS A CA 1
ATOM 763 C C . HIS A 1 98 ? 2.349 2.387 12.267 1.00 87.81 98 HIS A C 1
ATOM 765 O O . HIS A 1 98 ? 2.605 3.233 11.380 1.00 87.81 98 HIS A O 1
#